Protein AF-A0A067QRW3-F1 (afdb_monomer)

InterPro domains:
  IPR001611 Leucine-rich repeat [PF13516] (16-36)
  IPR001611 Leucine-rich repeat [PF13516] (38-61)
  IPR006553 Leucine-rich repeat, cysteine-containing subtype [SM00367] (13-38)
  IPR006553 Leucine-rich repeat, cysteine-containing subtype [SM00367] (39-64)
  IPR032675 Leucine-rich repeat domain superfamily [G3DSA:3.80.10.10] (6-81)

Organism: Zootermopsis nevadensis (NCBI:txid136037)

Structure (mmCIF, N/CA/C/O backbone):
data_AF-A0A067QRW3-F1
#
_entry.id   AF-A0A067QRW3-F1
#
loop_
_atom_site.group_PDB
_atom_site.id
_atom_site.type_symbol
_atom_site.label_atom_id
_atom_site.label_alt_id
_atom_site.label_comp_id
_atom_site.label_asym_id
_atom_site.label_entity_id
_atom_site.label_seq_id
_atom_site.pdbx_PDB_ins_code
_atom_site.Cartn_x
_atom_site.Cartn_y
_atom_site.Cartn_z
_atom_site.occupancy
_atom_site.B_iso_or_equiv
_atom_site.auth_seq_id
_atom_site.auth_comp_id
_atom_site.auth_asym_id
_atom_site.auth_atom_id
_atom_site.pdbx_PDB_model_num
ATOM 1 N N . MET A 1 1 ? 29.019 4.994 1.910 1.00 34.53 1 MET A N 1
ATOM 2 C CA . MET A 1 1 ? 28.274 4.577 0.704 1.00 34.53 1 MET A CA 1
ATOM 3 C C . MET A 1 1 ? 26.799 4.722 1.036 1.00 34.53 1 MET A C 1
ATOM 5 O O . MET A 1 1 ? 26.304 3.986 1.874 1.00 34.53 1 MET A O 1
ATOM 9 N N . ALA A 1 2 ? 26.190 5.808 0.560 1.00 32.53 2 ALA A N 1
ATOM 10 C CA . ALA A 1 2 ? 24.947 6.366 1.086 1.00 32.53 2 ALA A CA 1
ATOM 11 C C . ALA A 1 2 ? 23.733 5.472 0.789 1.00 32.53 2 ALA A C 1
ATOM 13 O O . ALA A 1 2 ? 23.407 5.247 -0.376 1.00 32.53 2 ALA A O 1
ATOM 14 N N . ALA A 1 3 ? 23.045 5.017 1.838 1.00 37.06 3 ALA A N 1
ATOM 15 C CA . ALA A 1 3 ? 21.684 4.522 1.717 1.00 37.06 3 ALA A CA 1
ATOM 16 C C . ALA A 1 3 ? 20.800 5.736 1.415 1.00 37.06 3 ALA A C 1
ATOM 18 O O . ALA A 1 3 ? 20.500 6.555 2.280 1.00 37.06 3 ALA A O 1
ATOM 19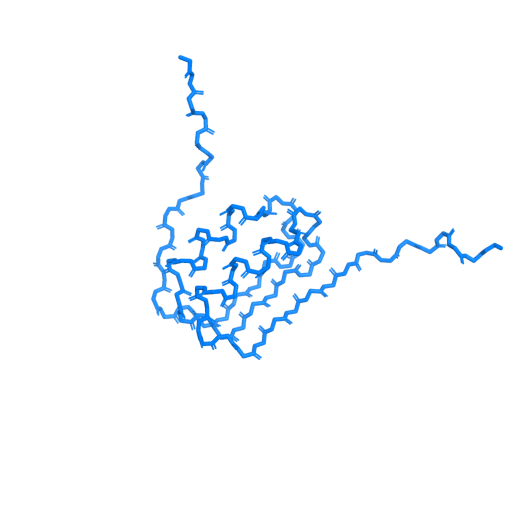 N N . ARG A 1 4 ? 20.461 5.910 0.138 1.00 44.56 4 ARG A N 1
ATOM 20 C CA . ARG A 1 4 ? 19.471 6.885 -0.317 1.00 44.56 4 ARG A CA 1
ATOM 21 C C . ARG A 1 4 ? 18.092 6.300 -0.001 1.00 44.56 4 ARG A C 1
ATOM 23 O O . ARG A 1 4 ? 17.355 5.908 -0.901 1.00 44.56 4 ARG A O 1
ATOM 30 N N . GLU A 1 5 ? 17.798 6.152 1.289 1.00 44.19 5 GLU A N 1
ATOM 31 C CA . GLU A 1 5 ? 16.472 5.778 1.768 1.00 44.19 5 GLU A CA 1
ATOM 32 C C . GLU A 1 5 ? 15.515 6.876 1.314 1.00 44.19 5 GLU A C 1
ATOM 34 O O . GLU A 1 5 ? 15.686 8.065 1.590 1.00 44.19 5 GLU A O 1
ATOM 39 N N . SER A 1 6 ? 14.599 6.472 0.445 1.00 44.25 6 SER A N 1
ATOM 40 C CA . SER A 1 6 ? 13.716 7.373 -0.272 1.00 44.25 6 SER A CA 1
ATOM 41 C C . SER A 1 6 ? 12.814 8.059 0.742 1.00 44.25 6 SER A C 1
ATOM 43 O O . SER A 1 6 ? 12.039 7.398 1.423 1.00 44.25 6 SER A O 1
ATOM 45 N N . GLN A 1 7 ? 12.942 9.382 0.850 1.00 46.59 7 GLN A N 1
ATOM 46 C CA . GLN A 1 7 ? 12.079 10.215 1.675 1.00 46.59 7 GLN A CA 1
ATOM 47 C C . GLN A 1 7 ? 10.638 10.140 1.156 1.00 46.59 7 GLN A C 1
ATOM 49 O O . GLN A 1 7 ? 10.219 10.936 0.321 1.00 46.59 7 GLN A O 1
ATOM 54 N N . MET A 1 8 ? 9.874 9.173 1.649 1.00 51.69 8 MET A N 1
ATOM 55 C CA . MET A 1 8 ? 8.441 9.331 1.817 1.00 51.69 8 MET A CA 1
ATOM 56 C C . MET A 1 8 ? 8.254 9.443 3.323 1.00 51.69 8 MET A C 1
ATOM 58 O O . MET A 1 8 ? 8.492 8.498 4.067 1.00 51.69 8 MET A O 1
ATOM 62 N N . SER A 1 9 ? 7.992 10.661 3.776 1.00 52.12 9 SER A N 1
ATOM 63 C CA . SER A 1 9 ? 7.757 11.012 5.171 1.00 52.12 9 SER A CA 1
ATOM 64 C C . SER A 1 9 ? 6.845 9.985 5.848 1.00 52.12 9 SER A C 1
ATOM 66 O O . SER A 1 9 ? 5.879 9.520 5.248 1.00 52.12 9 SER A O 1
ATOM 68 N N . THR A 1 10 ? 7.143 9.659 7.105 1.00 57.84 10 THR A N 1
ATOM 69 C CA . THR A 1 10 ? 6.399 8.749 7.987 1.00 57.84 10 THR A CA 1
ATOM 70 C C . THR A 1 10 ? 4.999 9.304 8.284 1.00 57.84 10 THR A C 1
ATOM 72 O O . THR A 1 10 ? 4.729 9.816 9.368 1.00 57.84 10 THR A O 1
ATOM 75 N N . PHE A 1 11 ? 4.103 9.277 7.305 1.00 67.25 11 PHE A N 1
ATOM 76 C CA . PHE A 1 11 ? 2.750 9.786 7.452 1.00 67.25 11 PHE A CA 1
ATOM 77 C C . PHE A 1 11 ? 1.892 8.765 8.206 1.00 67.25 11 PHE A C 1
ATOM 79 O O . PHE A 1 11 ? 1.474 7.758 7.648 1.00 67.25 11 PHE A O 1
ATOM 86 N N . SER A 1 12 ? 1.639 9.022 9.490 1.00 85.25 12 SER A N 1
ATOM 87 C CA . SER A 1 12 ? 0.668 8.268 10.286 1.00 85.25 12 SER A CA 1
ATOM 88 C C . SER A 1 12 ? -0.632 9.059 10.378 1.00 85.25 12 SER A C 1
ATOM 90 O O . SER A 1 12 ? -0.663 10.185 10.869 1.00 85.25 12 SER A O 1
ATOM 92 N N . PHE A 1 13 ? -1.708 8.457 9.887 1.00 90.00 13 PHE A N 1
ATOM 93 C CA . PHE A 1 13 ? -3.064 8.994 9.919 1.00 90.00 13 PHE A CA 1
ATOM 94 C C . PHE A 1 13 ? -3.982 7.874 10.396 1.00 90.00 13 PHE A C 1
ATOM 96 O O . PHE A 1 13 ? -4.451 7.057 9.600 1.00 90.00 13 PHE A O 1
ATOM 103 N N . LEU A 1 14 ? -4.202 7.819 11.706 1.00 91.44 14 LEU A N 1
ATOM 104 C CA . LEU A 1 14 ? -4.954 6.740 12.350 1.00 91.44 14 LEU A CA 1
ATOM 105 C C . LEU A 1 14 ? -6.453 6.775 12.030 1.00 91.44 14 LEU A C 1
ATOM 107 O O . LEU A 1 14 ? -7.138 5.776 12.223 1.00 91.44 14 LEU A O 1
ATOM 111 N N . GLU A 1 15 ? -6.956 7.891 11.503 1.00 96.00 15 GLU A N 1
ATOM 112 C CA . GLU A 1 15 ? -8.362 8.072 11.125 1.00 96.00 15 GLU A CA 1
ATOM 113 C C . GLU A 1 15 ? -8.581 8.122 9.606 1.00 96.00 15 GLU A C 1
ATOM 115 O O . GLU A 1 15 ? -9.710 8.290 9.149 1.00 96.00 15 GLU A O 1
ATOM 120 N N . LEU A 1 16 ? -7.528 7.965 8.794 1.00 95.94 16 LEU A N 1
ATOM 121 C CA . LEU A 1 16 ? -7.665 8.002 7.339 1.00 95.94 16 LEU A CA 1
ATOM 122 C C . LEU A 1 16 ? -8.432 6.769 6.848 1.00 95.94 16 LEU A C 1
ATOM 124 O O . LEU A 1 16 ? -7.921 5.655 6.903 1.00 95.94 16 LEU A O 1
ATOM 128 N N . GLN A 1 17 ? -9.648 6.983 6.343 1.00 98.00 17 GLN A N 1
ATOM 129 C CA . GLN A 1 17 ? -10.530 5.913 5.857 1.00 98.00 17 GLN A CA 1
ATOM 130 C C . GLN A 1 17 ? -10.555 5.798 4.330 1.00 98.00 17 GLN A C 1
ATOM 132 O O . GLN A 1 17 ? -10.724 4.702 3.798 1.00 98.00 17 GLN A O 1
ATOM 137 N N . HIS A 1 18 ? -10.365 6.903 3.608 1.00 98.38 18 HIS A N 1
ATOM 138 C CA . HIS A 1 18 ? -10.455 6.929 2.150 1.00 98.38 18 HIS A CA 1
ATOM 139 C C . HIS A 1 18 ? -9.206 7.566 1.558 1.00 98.38 18 HIS A C 1
ATOM 141 O O . HIS A 1 18 ? -8.904 8.727 1.830 1.00 98.38 18 HIS A O 1
ATOM 147 N N . LEU A 1 19 ? -8.501 6.811 0.722 1.00 97.00 19 LEU A N 1
ATOM 148 C CA . LEU A 1 19 ? -7.302 7.274 0.046 1.00 97.00 19 LEU A CA 1
ATOM 149 C C . LEU A 1 19 ? -7.369 6.950 -1.446 1.00 97.00 19 LEU A C 1
ATOM 151 O O . LEU A 1 19 ? -7.669 5.829 -1.859 1.00 97.00 19 LEU A O 1
ATOM 155 N N . ASN A 1 20 ? -7.054 7.947 -2.267 1.00 97.69 20 ASN A N 1
ATOM 156 C CA . ASN A 1 20 ? -6.944 7.793 -3.708 1.00 97.69 20 ASN A CA 1
ATOM 157 C C . ASN A 1 20 ? -5.540 8.201 -4.166 1.00 97.69 20 ASN A C 1
ATOM 159 O O . ASN A 1 20 ? -5.197 9.378 -4.135 1.00 97.69 20 ASN A O 1
ATOM 163 N N . LEU A 1 21 ? -4.757 7.216 -4.603 1.00 96.06 21 LEU A N 1
ATOM 164 C CA . LEU A 1 21 ? -3.421 7.361 -5.188 1.00 96.06 21 LEU A CA 1
ATOM 165 C C . LEU A 1 21 ? -3.432 7.082 -6.698 1.00 96.06 21 LEU A C 1
ATOM 167 O O . LEU A 1 21 ? -2.393 6.791 -7.289 1.00 96.06 21 LEU A O 1
ATOM 171 N N . SER A 1 22 ? -4.602 7.104 -7.338 1.00 96.75 22 SER A N 1
ATOM 172 C CA . SER A 1 22 ? -4.707 6.856 -8.776 1.00 96.75 22 SER A CA 1
ATOM 173 C C . SER A 1 22 ? -3.829 7.831 -9.565 1.00 96.75 22 SER A C 1
ATOM 175 O O . SER A 1 22 ? -3.751 9.010 -9.232 1.00 96.75 22 SER A O 1
ATOM 177 N N . LEU A 1 23 ? -3.200 7.345 -10.638 1.00 95.50 23 LEU A N 1
ATOM 178 C CA . LEU A 1 23 ? -2.259 8.072 -11.503 1.00 95.50 23 LEU A CA 1
ATOM 179 C C . LEU A 1 23 ? -0.921 8.452 -10.839 1.00 95.50 23 LEU A C 1
ATOM 181 O O . LEU A 1 23 ? -0.056 9.026 -11.508 1.00 95.50 23 LEU A O 1
ATOM 185 N N . CYS A 1 24 ? -0.681 8.088 -9.577 1.00 95.00 24 CYS A N 1
ATOM 186 C CA . CYS A 1 24 ? 0.601 8.316 -8.915 1.00 95.00 24 CYS A CA 1
ATOM 187 C C . CYS A 1 24 ? 1.665 7.302 -9.386 1.00 95.00 24 CYS A C 1
ATOM 189 O O . CYS A 1 24 ? 1.996 6.341 -8.700 1.00 95.00 24 CYS A O 1
ATOM 191 N N . ARG A 1 25 ? 2.272 7.551 -10.556 1.00 89.44 25 ARG A N 1
ATOM 192 C CA . ARG A 1 25 ? 3.249 6.657 -11.232 1.00 89.44 25 ARG A CA 1
ATOM 193 C C . ARG A 1 25 ? 4.545 6.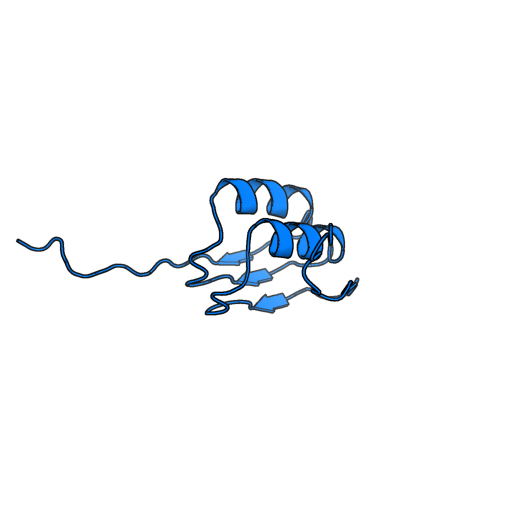366 -10.460 1.00 89.44 25 ARG A C 1
ATOM 195 O O . ARG A 1 25 ? 5.361 5.557 -10.899 1.00 89.44 25 ARG A O 1
ATOM 202 N N . GLN A 1 26 ? 4.788 7.072 -9.359 1.00 92.31 26 GLN A N 1
ATOM 203 C CA . GLN A 1 26 ? 5.972 6.878 -8.518 1.00 92.31 26 GLN A CA 1
ATOM 204 C C . GLN A 1 26 ? 5.702 6.034 -7.272 1.00 92.31 26 GLN A C 1
ATOM 206 O O . GLN A 1 26 ? 6.647 5.707 -6.564 1.00 92.31 26 GLN A O 1
ATOM 211 N N . VAL A 1 27 ? 4.445 5.673 -7.018 1.00 91.69 27 VAL A N 1
ATOM 212 C CA . VAL A 1 27 ? 4.068 4.805 -5.905 1.00 91.69 27 VAL A CA 1
ATOM 213 C C . VAL A 1 27 ? 4.544 3.381 -6.198 1.00 91.69 27 VAL A C 1
ATOM 215 O O . VAL A 1 27 ? 4.329 2.875 -7.296 1.00 91.69 27 VAL A O 1
ATOM 218 N N . THR A 1 28 ? 5.228 2.764 -5.236 1.00 94.88 28 THR A N 1
ATOM 219 C CA . THR A 1 28 ? 5.853 1.434 -5.341 1.00 94.88 28 THR A CA 1
ATOM 220 C C . THR A 1 28 ? 5.304 0.496 -4.275 1.00 94.88 28 THR A C 1
ATOM 222 O O . THR A 1 28 ? 4.746 0.970 -3.286 1.00 94.88 28 THR A O 1
ATOM 225 N N . ASP A 1 29 ? 5.526 -0.812 -4.439 1.00 95.75 29 ASP A N 1
ATOM 226 C CA . ASP A 1 29 ? 5.154 -1.838 -3.451 1.00 95.75 29 ASP A CA 1
ATOM 227 C C . ASP A 1 29 ? 5.649 -1.497 -2.035 1.00 95.75 29 ASP A C 1
ATOM 229 O O . ASP A 1 29 ? 4.892 -1.556 -1.069 1.00 95.75 29 ASP A O 1
ATOM 233 N N . ALA A 1 30 ? 6.902 -1.049 -1.909 1.00 93.88 30 ALA A N 1
ATOM 234 C CA . ALA A 1 30 ? 7.460 -0.635 -0.622 1.00 93.88 30 ALA A CA 1
ATOM 235 C C . ALA A 1 30 ? 6.723 0.580 -0.031 1.00 93.88 30 ALA A C 1
ATOM 237 O O . ALA A 1 30 ? 6.415 0.598 1.158 1.00 93.88 30 ALA A O 1
ATOM 238 N N . GLY A 1 31 ? 6.402 1.579 -0.861 1.00 92.75 31 GLY A N 1
ATOM 239 C CA . GLY A 1 31 ? 5.702 2.781 -0.409 1.00 92.75 31 GLY A CA 1
ATOM 240 C C . GLY A 1 31 ? 4.274 2.496 0.058 1.00 92.75 31 GLY A C 1
ATOM 241 O O . GLY A 1 31 ? 3.846 3.025 1.081 1.00 92.75 31 GLY A O 1
ATOM 242 N N . ILE A 1 32 ? 3.541 1.633 -0.652 1.00 93.62 32 ILE A N 1
ATOM 243 C CA . ILE A 1 32 ? 2.172 1.259 -0.260 1.00 93.62 32 ILE A CA 1
ATOM 244 C C . ILE A 1 32 ? 2.149 0.335 0.950 1.00 93.62 32 ILE A C 1
ATOM 246 O O . ILE A 1 32 ? 1.224 0.431 1.750 1.00 93.62 32 ILE A O 1
ATOM 250 N N . SER A 1 33 ? 3.166 -0.512 1.124 1.00 93.25 33 SER A N 1
ATOM 251 C CA . SER A 1 33 ? 3.273 -1.385 2.293 1.00 93.25 33 SER A CA 1
ATOM 252 C C . SER A 1 33 ? 3.545 -0.560 3.547 1.00 93.25 33 SER A C 1
ATOM 254 O O . SER A 1 33 ? 2.885 -0.750 4.568 1.00 93.25 33 SER A O 1
ATOM 256 N N . ASP A 1 34 ? 4.471 0.399 3.456 1.00 92.38 34 ASP A N 1
ATOM 257 C CA . ASP A 1 34 ? 4.790 1.304 4.558 1.00 92.38 34 ASP A CA 1
ATOM 258 C C . ASP A 1 34 ? 3.576 2.164 4.945 1.00 92.38 34 ASP A C 1
ATOM 260 O O . ASP A 1 34 ? 3.218 2.227 6.123 1.00 92.38 34 ASP A O 1
ATOM 264 N N . LEU A 1 35 ? 2.871 2.724 3.953 1.00 92.25 35 LEU A N 1
ATOM 265 C CA . LEU A 1 35 ? 1.612 3.447 4.155 1.00 92.25 35 LEU A CA 1
ATOM 266 C C . LEU A 1 35 ? 0.558 2.559 4.831 1.00 92.25 35 LEU A C 1
ATOM 268 O O . LEU A 1 35 ? -0.014 2.930 5.851 1.00 92.25 35 LEU A O 1
ATOM 272 N N . ALA A 1 36 ? 0.324 1.351 4.320 1.00 94.06 36 ALA A N 1
ATOM 273 C CA . ALA A 1 36 ?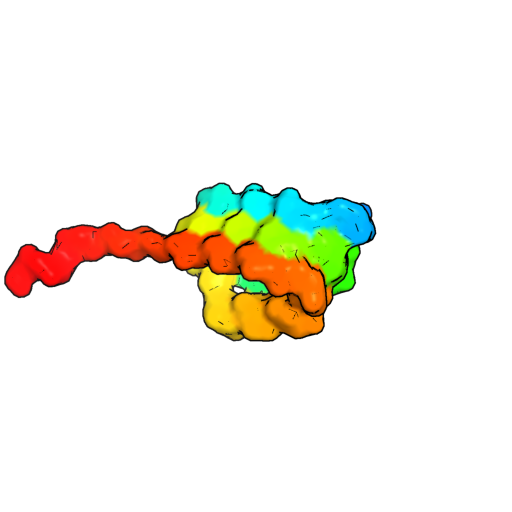 -0.679 0.451 4.878 1.00 94.06 36 ALA A CA 1
ATOM 274 C C . ALA A 1 36 ? -0.380 0.075 6.340 1.00 94.06 36 ALA A C 1
ATOM 276 O O . ALA A 1 36 ? -1.287 0.071 7.171 1.00 94.06 36 ALA A O 1
ATOM 277 N N . SER A 1 37 ? 0.893 -0.163 6.675 1.00 94.31 37 SER A N 1
ATOM 278 C CA . SER A 1 37 ? 1.317 -0.513 8.038 1.00 94.31 37 SER A CA 1
ATOM 279 C C . SER A 1 37 ? 1.080 0.603 9.068 1.00 94.31 37 SER A C 1
ATOM 281 O O . SER A 1 37 ? 0.871 0.322 10.248 1.00 94.31 37 SER A O 1
ATOM 283 N N . LYS A 1 38 ? 1.075 1.869 8.629 1.00 93.44 38 LYS A N 1
ATOM 284 C CA . LYS A 1 38 ? 0.913 3.062 9.483 1.00 93.44 38 LYS A CA 1
ATOM 285 C C . LYS A 1 38 ? -0.508 3.624 9.473 1.00 93.44 38 LYS A C 1
ATOM 287 O O . LYS A 1 38 ? -0.851 4.445 10.323 1.00 93.44 38 LYS A O 1
ATOM 292 N N . ASN A 1 39 ? -1.342 3.184 8.533 1.00 94.75 39 ASN A N 1
ATOM 293 C CA . ASN A 1 39 ? -2.698 3.681 8.314 1.00 94.75 39 ASN A CA 1
ATOM 294 C C . ASN A 1 39 ? -3.736 2.537 8.325 1.00 94.75 39 ASN A C 1
ATOM 296 O O . ASN A 1 39 ? -4.463 2.356 7.346 1.00 94.75 39 ASN A O 1
ATOM 300 N N . PRO A 1 40 ? -3.868 1.772 9.427 1.00 95.25 40 PRO A N 1
ATOM 301 C CA . PRO A 1 40 ? -4.705 0.564 9.467 1.00 95.25 40 PRO A CA 1
ATOM 302 C C . PRO A 1 40 ? -6.217 0.836 9.350 1.00 95.25 40 PRO A C 1
ATOM 304 O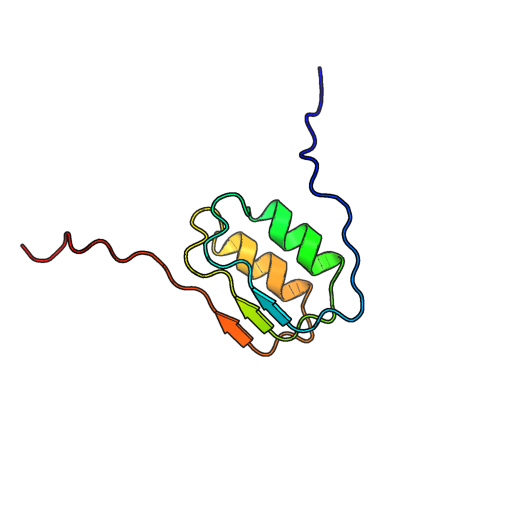 O . PRO A 1 40 ? -7.005 -0.088 9.156 1.00 95.25 40 PRO A O 1
ATOM 307 N N . SER A 1 41 ? -6.641 2.099 9.470 1.00 97.25 41 SER A N 1
ATOM 308 C CA . SER A 1 41 ? -8.048 2.508 9.387 1.00 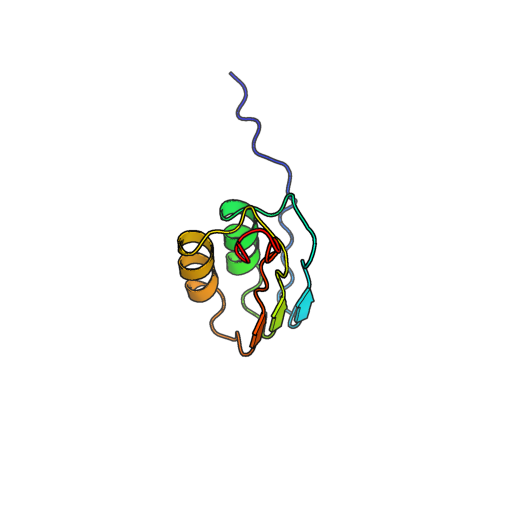97.25 41 SER A CA 1
ATOM 309 C C . SER A 1 41 ? -8.601 2.652 7.972 1.00 97.25 41 SER A C 1
ATOM 311 O O . SER A 1 41 ? -9.791 2.934 7.835 1.00 97.25 41 SER A O 1
ATOM 313 N N . ILE A 1 42 ? -7.779 2.460 6.936 1.00 97.75 42 ILE A N 1
ATOM 314 C CA . ILE A 1 42 ? -8.217 2.614 5.547 1.00 97.75 42 ILE A CA 1
ATOM 315 C C . ILE A 1 42 ? -9.315 1.596 5.224 1.00 97.75 42 ILE A C 1
ATOM 317 O O . ILE A 1 42 ? -9.134 0.386 5.333 1.00 97.75 42 ILE A O 1
ATOM 321 N N . GLU A 1 43 ? -10.450 2.110 4.759 1.00 98.50 43 GLU A N 1
ATOM 322 C CA . GLU A 1 43 ? -11.598 1.338 4.288 1.00 98.50 43 GLU A CA 1
ATOM 323 C C . GLU A 1 43 ? -11.716 1.356 2.761 1.00 98.50 43 GLU A C 1
ATOM 325 O O . GLU A 1 43 ? -12.299 0.451 2.164 1.00 98.50 43 GLU A O 1
ATOM 330 N N . THR A 1 44 ? -11.197 2.394 2.103 1.00 98.56 44 THR A N 1
ATOM 331 C CA . THR A 1 44 ? -11.200 2.532 0.642 1.00 98.56 44 THR A CA 1
ATOM 332 C C . THR A 1 44 ? -9.834 2.962 0.141 1.00 98.56 44 THR A C 1
ATOM 334 O O . THR A 1 44 ? -9.352 4.032 0.512 1.00 98.56 44 THR A O 1
ATOM 337 N N . LEU A 1 45 ? -9.262 2.171 -0.764 1.00 97.75 45 LEU A N 1
ATOM 338 C CA . LEU A 1 45 ? -8.010 2.484 -1.437 1.00 97.75 45 LEU A CA 1
ATOM 339 C C . LEU A 1 45 ? -8.173 2.385 -2.952 1.00 97.75 45 LEU A C 1
ATOM 341 O O . LEU A 1 45 ? -8.592 1.358 -3.483 1.00 97.75 45 LEU A O 1
ATOM 345 N N . LYS A 1 46 ? -7.807 3.450 -3.664 1.00 98.12 46 LYS A N 1
ATOM 346 C CA . LYS A 1 46 ? -7.761 3.457 -5.132 1.00 98.12 46 LYS A CA 1
ATOM 347 C C . LYS A 1 46 ? -6.335 3.677 -5.610 1.00 98.12 46 LYS A C 1
ATOM 349 O O . LYS A 1 46 ? -5.714 4.662 -5.220 1.00 98.12 46 LYS A O 1
ATOM 354 N N . MET A 1 47 ? -5.837 2.795 -6.472 1.00 96.38 47 MET A N 1
ATOM 355 C CA . MET A 1 47 ? -4.492 2.883 -7.065 1.00 96.38 47 MET A CA 1
ATOM 356 C C . MET A 1 47 ? -4.546 2.647 -8.577 1.00 96.38 47 MET A C 1
ATOM 358 O O . MET A 1 47 ? -3.718 1.947 -9.159 1.00 96.38 47 MET A O 1
ATOM 362 N N . ASN A 1 48 ? -5.558 3.222 -9.230 1.00 96.19 48 ASN A N 1
ATOM 363 C CA . ASN A 1 48 ? -5.738 3.071 -10.666 1.00 96.19 48 ASN A CA 1
ATOM 364 C C . ASN A 1 48 ? -4.522 3.612 -11.417 1.00 96.19 48 ASN A C 1
ATOM 366 O O . ASN A 1 48 ? -4.055 4.718 -11.147 1.00 96.19 48 ASN A O 1
ATOM 370 N N . PHE A 1 49 ? -4.053 2.856 -12.405 1.00 94.69 49 PHE A N 1
ATOM 371 C CA . PHE A 1 49 ? -2.958 3.235 -13.291 1.00 94.69 49 PHE A CA 1
ATOM 372 C C . PHE A 1 49 ? -1.605 3.460 -12.586 1.00 94.69 49 PHE A C 1
ATOM 374 O O . PHE A 1 49 ? -0.731 4.145 -13.128 1.00 94.69 49 PHE A O 1
ATOM 381 N N . CYS A 1 50 ? -1.410 2.860 -11.407 1.00 94.38 50 CYS A N 1
ATOM 382 C CA . CYS A 1 50 ? -0.125 2.790 -10.710 1.00 94.38 50 CYS A CA 1
ATOM 383 C C . CYS A 1 50 ? 0.684 1.585 -11.211 1.00 94.38 50 CYS A C 1
ATOM 385 O O . CYS A 1 50 ? 0.633 0.497 -10.653 1.00 94.38 50 CYS A O 1
ATOM 387 N N . ASN A 1 51 ? 1.445 1.784 -12.285 1.00 91.50 51 ASN A N 1
ATOM 388 C CA . ASN A 1 51 ? 2.158 0.727 -13.014 1.00 91.50 51 ASN A CA 1
ATOM 389 C C . ASN A 1 51 ? 3.376 0.114 -12.294 1.00 91.50 51 ASN A C 1
ATOM 391 O O . ASN A 1 51 ? 3.989 -0.803 -12.831 1.00 91.50 51 ASN A O 1
ATOM 395 N N . LYS A 1 52 ? 3.761 0.643 -11.130 1.00 94.44 52 LYS A N 1
ATOM 396 C CA . LYS A 1 52 ? 4.859 0.120 -10.300 1.00 94.44 52 LYS A CA 1
ATOM 397 C C . LYS A 1 52 ? 4.370 -0.702 -9.103 1.00 94.44 52 LYS A C 1
ATOM 399 O O . LYS A 1 52 ? 5.193 -1.085 -8.275 1.00 94.44 52 LYS A O 1
ATOM 404 N N . ILE A 1 53 ? 3.058 -0.926 -9.004 1.00 93.94 53 ILE A N 1
ATOM 405 C CA . ILE A 1 53 ? 2.463 -1.825 -8.019 1.00 93.94 53 ILE A CA 1
ATOM 406 C C . ILE A 1 53 ? 2.297 -3.208 -8.635 1.00 93.94 53 ILE A C 1
ATOM 408 O O . ILE A 1 53 ? 1.797 -3.329 -9.754 1.00 93.94 53 ILE A O 1
ATOM 412 N N . THR A 1 54 ? 2.723 -4.231 -7.905 1.00 95.25 54 THR A N 1
ATOM 413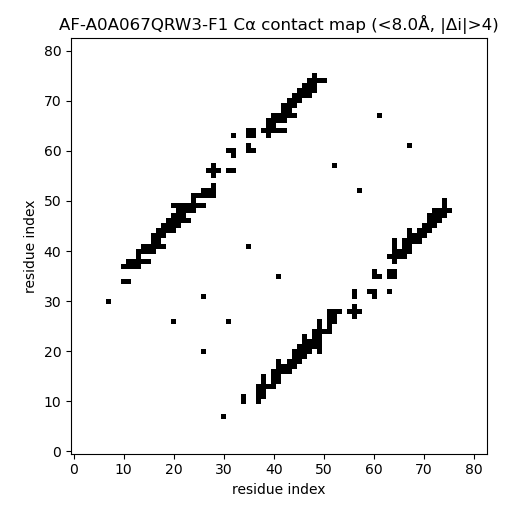 C CA . THR A 1 54 ? 2.635 -5.636 -8.311 1.00 95.25 54 THR A CA 1
ATOM 414 C C . THR A 1 54 ? 1.646 -6.404 -7.441 1.00 95.25 54 THR A C 1
ATOM 416 O O . THR A 1 54 ? 1.289 -5.962 -6.347 1.00 95.25 54 THR A O 1
ATOM 419 N N . ASP A 1 55 ? 1.244 -7.594 -7.890 1.00 94.69 55 ASP A N 1
ATOM 420 C CA . ASP A 1 55 ? 0.381 -8.488 -7.109 1.00 94.69 55 ASP A CA 1
ATOM 421 C C . ASP A 1 55 ? 0.982 -8.811 -5.732 1.00 94.69 55 ASP A C 1
ATOM 423 O O . ASP A 1 55 ? 0.264 -8.838 -4.735 1.00 94.69 55 ASP A O 1
ATOM 427 N N . SER A 1 56 ? 2.308 -8.969 -5.644 1.00 95.81 56 SER A N 1
ATOM 428 C CA . SER A 1 56 ? 3.015 -9.169 -4.372 1.00 95.81 56 SER A CA 1
ATOM 429 C C . SER A 1 56 ? 2.856 -7.973 -3.432 1.00 95.81 56 SER A C 1
ATOM 431 O O . SER A 1 56 ? 2.602 -8.159 -2.242 1.00 95.81 56 SER A O 1
ATOM 433 N N . GLY A 1 57 ? 2.957 -6.747 -3.958 1.00 94.81 57 GLY A N 1
ATOM 434 C CA . GLY A 1 57 ? 2.713 -5.529 -3.183 1.00 94.81 57 GLY A CA 1
ATOM 435 C C . GLY A 1 57 ? 1.275 -5.436 -2.679 1.00 94.81 57 GLY A C 1
ATOM 436 O O . GLY A 1 57 ? 1.048 -5.079 -1.525 1.00 94.81 57 GLY A O 1
ATOM 437 N N . ILE A 1 58 ? 0.301 -5.823 -3.508 1.00 95.38 58 ILE A N 1
ATOM 438 C CA . ILE A 1 58 ? -1.109 -5.888 -3.101 1.00 95.38 58 ILE A CA 1
ATOM 439 C C . ILE A 1 58 ? -1.322 -6.922 -1.991 1.00 95.38 58 ILE A C 1
ATOM 441 O O . ILE A 1 58 ? -1.981 -6.607 -1.001 1.00 95.38 58 ILE A O 1
ATOM 445 N N . ILE A 1 59 ? -0.753 -8.125 -2.124 1.00 95.44 59 ILE A N 1
ATOM 446 C CA . ILE A 1 59 ? -0.847 -9.189 -1.112 1.00 95.44 59 ILE A CA 1
ATOM 447 C C . ILE A 1 59 ? -0.283 -8.720 0.230 1.00 95.44 59 ILE A C 1
ATOM 449 O O . ILE A 1 59 ? -0.875 -9.005 1.269 1.00 95.44 59 ILE A O 1
ATOM 453 N N . GLU A 1 60 ? 0.843 -8.005 0.232 1.00 95.25 60 GLU A N 1
ATOM 454 C CA . GLU A 1 60 ? 1.421 -7.482 1.471 1.00 95.25 60 GLU A CA 1
ATOM 455 C C . GLU A 1 60 ? 0.556 -6.371 2.077 1.00 95.25 60 GLU A C 1
ATOM 457 O O . GLU A 1 60 ? 0.238 -6.399 3.264 1.00 95.25 60 GLU A O 1
ATOM 462 N N . LEU A 1 61 ? 0.078 -5.439 1.250 1.00 94.06 61 LEU A N 1
ATOM 463 C CA . LEU A 1 61 ? -0.783 -4.339 1.680 1.00 94.06 61 LEU A CA 1
ATOM 464 C C . LEU A 1 61 ? -2.056 -4.814 2.385 1.00 94.06 61 LEU A C 1
ATOM 466 O O . LEU A 1 61 ? -2.415 -4.278 3.436 1.00 94.06 61 LEU A O 1
ATOM 470 N N . VAL A 1 62 ? -2.743 -5.823 1.840 1.00 94.94 62 VAL A N 1
ATOM 471 C CA . VAL A 1 62 ? -4.013 -6.289 2.421 1.00 94.94 62 VAL A CA 1
ATOM 472 C C . VAL A 1 62 ? -3.833 -6.966 3.782 1.00 94.94 62 VAL A C 1
ATOM 474 O O . VAL A 1 62 ? -4.790 -7.023 4.549 1.00 94.94 62 VAL A O 1
ATOM 477 N N . LYS A 1 63 ? -2.617 -7.412 4.137 1.00 95.62 63 LYS A N 1
ATOM 478 C CA . LYS A 1 63 ? -2.323 -7.932 5.485 1.00 95.62 63 LYS A CA 1
ATOM 479 C C . LYS A 1 63 ? -2.390 -6.844 6.555 1.00 95.62 63 LYS A C 1
ATOM 481 O O . LYS A 1 63 ? -2.719 -7.143 7.700 1.00 95.62 63 LYS A O 1
ATOM 486 N N . HIS A 1 64 ? -2.079 -5.598 6.199 1.00 95.31 64 HIS A N 1
ATOM 487 C CA . HIS A 1 64 ? -2.083 -4.471 7.133 1.00 95.31 64 HIS A CA 1
ATOM 488 C C . HIS A 1 64 ? -3.449 -3.773 7.231 1.00 95.31 64 HIS A C 1
ATOM 490 O O . HIS A 1 64 ? -3.774 -3.202 8.271 1.00 95.31 64 HIS A O 1
ATOM 496 N N . LEU A 1 65 ? -4.267 -3.826 6.175 1.00 96.19 65 LEU A N 1
ATOM 497 C CA . LEU A 1 65 ? -5.541 -3.104 6.094 1.00 96.19 65 LEU A CA 1
ATOM 498 C C . LEU A 1 65 ? -6.741 -3.988 6.457 1.00 96.19 65 LEU A C 1
ATOM 500 O O . LEU A 1 65 ? -7.594 -4.283 5.622 1.00 96.19 65 LEU A O 1
ATOM 504 N N . SER A 1 66 ? -6.850 -4.374 7.729 1.00 95.75 66 SER A N 1
ATOM 505 C CA . SER A 1 66 ? -7.934 -5.244 8.224 1.00 95.75 66 SER A CA 1
ATOM 506 C C . SER A 1 66 ? -9.345 -4.650 8.094 1.00 95.75 66 SER A C 1
ATOM 508 O O . SER A 1 66 ? -10.332 -5.379 8.185 1.00 95.75 66 SER A O 1
ATOM 510 N N . ARG A 1 67 ? -9.457 -3.332 7.875 1.00 97.75 67 ARG A N 1
ATOM 511 C CA . ARG A 1 67 ? -10.726 -2.605 7.698 1.00 97.75 67 ARG A CA 1
ATOM 512 C C . ARG A 1 67 ? -11.067 -2.312 6.234 1.00 97.75 67 ARG A C 1
ATOM 514 O O . ARG A 1 67 ? -12.087 -1.671 5.978 1.00 97.75 67 ARG A O 1
ATOM 521 N N . LEU A 1 68 ? -10.246 -2.763 5.282 1.00 97.94 68 LEU A N 1
ATOM 522 C CA . LEU A 1 68 ? -10.436 -2.486 3.861 1.00 97.94 68 LEU A CA 1
ATOM 523 C C . LEU A 1 68 ? -11.748 -3.102 3.356 1.00 97.94 68 LEU A C 1
ATOM 525 O O . LEU A 1 68 ? -11.965 -4.306 3.446 1.00 97.94 68 LEU A O 1
ATOM 529 N N . LYS A 1 69 ? -12.617 -2.262 2.795 1.00 98.06 69 LYS A N 1
ATOM 530 C CA . LYS A 1 69 ? -13.902 -2.655 2.196 1.00 98.06 69 LYS A CA 1
ATOM 531 C C . LYS A 1 69 ? -13.883 -2.531 0.675 1.00 98.06 69 LYS A C 1
ATOM 533 O O . LYS A 1 69 ? -14.580 -3.271 -0.007 1.00 98.06 69 LYS A O 1
ATOM 538 N N . HIS A 1 70 ? -13.100 -1.589 0.146 1.00 98.31 70 HIS A N 1
ATOM 539 C CA . HIS A 1 70 ? -13.048 -1.284 -1.282 1.00 98.31 70 HIS A CA 1
ATOM 540 C C . HIS A 1 70 ? -11.602 -1.080 -1.746 1.00 98.31 70 HIS A C 1
ATOM 542 O O . HIS A 1 70 ? -10.922 -0.162 -1.286 1.00 98.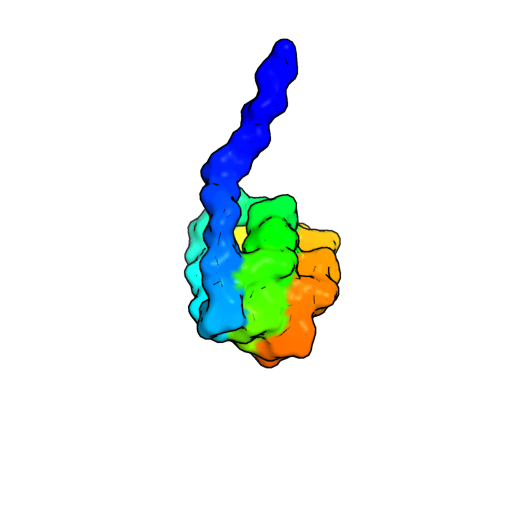31 70 HIS A O 1
ATOM 548 N N . LEU A 1 71 ? -11.158 -1.901 -2.699 1.00 97.25 71 LEU A N 1
ATOM 549 C CA . LEU A 1 71 ? -9.881 -1.755 -3.396 1.00 97.25 71 LEU A CA 1
ATOM 550 C C . LEU A 1 71 ? -10.146 -1.609 -4.897 1.00 97.25 71 LEU A C 1
ATOM 552 O O . LEU A 1 71 ? -10.785 -2.473 -5.492 1.00 97.25 71 LEU A O 1
ATOM 556 N N . GLU A 1 72 ? -9.669 -0.524 -5.509 1.00 97.19 72 GLU A N 1
ATOM 557 C CA . GLU A 1 72 ? -9.807 -0.292 -6.953 1.00 97.19 72 GLU A CA 1
ATOM 558 C C . GLU A 1 72 ? -8.435 -0.257 -7.636 1.00 97.19 72 GLU A C 1
ATOM 560 O O . GLU A 1 72 ? -7.590 0.588 -7.316 1.00 97.19 72 GLU A O 1
ATOM 565 N N . LEU A 1 73 ? -8.242 -1.173 -8.591 1.00 94.19 73 LEU A N 1
ATOM 566 C CA . LEU A 1 73 ? -7.045 -1.308 -9.416 1.00 94.19 73 LEU A CA 1
ATOM 567 C C . LEU A 1 73 ? -7.462 -1.380 -10.890 1.00 94.19 73 LEU A C 1
ATOM 569 O O . LEU A 1 73 ? -8.082 -2.346 -11.329 1.00 94.19 73 LEU A O 1
ATOM 573 N N . ARG A 1 74 ? -7.117 -0.354 -11.667 1.00 93.44 74 ARG A N 1
ATOM 574 C CA . ARG A 1 74 ? -7.256 -0.342 -13.130 1.00 93.44 74 ARG A CA 1
ATOM 575 C C . ARG A 1 74 ? -5.889 -0.310 -13.787 1.00 93.44 74 ARG A C 1
ATOM 577 O O . ARG A 1 74 ? -4.994 0.397 -13.328 1.00 93.44 74 ARG A O 1
ATOM 584 N N . VAL A 1 75 ? -5.762 -1.021 -14.899 1.00 86.31 75 VAL A N 1
ATOM 585 C CA . VAL A 1 75 ? -4.557 -1.046 -15.734 1.00 86.31 75 VAL A CA 1
ATOM 586 C C . VAL A 1 75 ? -4.806 -0.319 -17.051 1.00 86.31 75 VAL A C 1
ATOM 588 O O . VAL A 1 75 ? -5.948 -0.182 -17.493 1.00 86.31 75 VAL A O 1
ATOM 591 N N . TYR A 1 76 ? -3.738 0.163 -17.688 1.00 82.44 76 TYR A N 1
ATOM 592 C CA . TYR A 1 76 ? -3.835 0.630 -19.067 1.00 82.44 76 TYR A CA 1
ATOM 593 C C . TYR A 1 76 ? -4.045 -0.582 -19.975 1.00 82.44 76 TYR A C 1
ATOM 595 O O . TYR A 1 76 ? -3.222 -1.492 -19.980 1.00 82.44 76 TYR A O 1
ATOM 603 N N . VAL A 1 77 ? -5.121 -0.581 -20.757 1.00 76.31 77 VAL A N 1
ATOM 604 C CA . VAL A 1 77 ? -5.281 -1.519 -21.870 1.00 76.31 77 VAL A CA 1
ATOM 605 C C . VAL A 1 77 ? -4.781 -0.804 -23.118 1.00 76.31 77 VAL A C 1
ATOM 607 O O . VAL A 1 77 ? -5.388 0.160 -23.579 1.00 76.31 77 VAL A O 1
ATOM 610 N N . THR A 1 78 ? -3.636 -1.222 -23.645 1.00 66.38 78 THR A N 1
ATOM 611 C CA . THR A 1 78 ? -3.155 -0.774 -24.951 1.00 66.38 78 THR A CA 1
ATOM 612 C C . THR A 1 78 ? -3.946 -1.490 -26.049 1.00 66.38 78 THR A C 1
ATOM 614 O O . THR A 1 78 ? -3.972 -2.716 -26.090 1.00 66.38 78 THR A O 1
ATOM 617 N N . LEU A 1 79 ? -4.581 -0.740 -26.957 1.00 62.97 79 LEU A N 1
ATOM 618 C CA . LEU A 1 79 ? -5.407 -1.258 -28.067 1.00 62.97 79 LEU A CA 1
ATOM 619 C C . LEU A 1 79 ? -4.592 -1.933 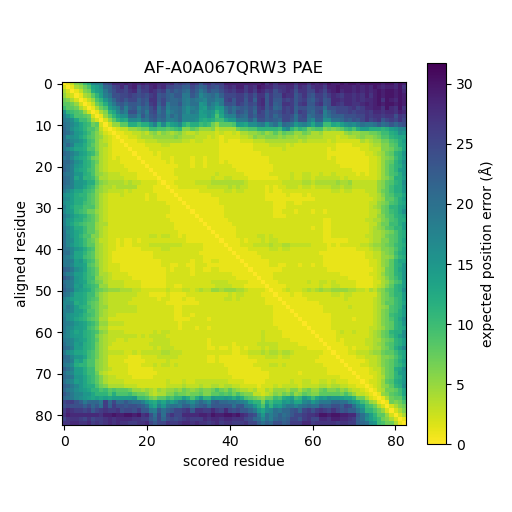-29.201 1.00 62.97 79 LEU A C 1
ATOM 621 O O . LEU A 1 79 ? -4.903 -1.754 -30.371 1.00 62.97 79 LEU A O 1
ATOM 625 N N . TYR A 1 80 ? -3.540 -2.697 -28.891 1.00 54.94 80 TYR A N 1
ATOM 626 C CA . TYR A 1 80 ? -2.617 -3.266 -29.891 1.00 54.94 80 TYR A CA 1
ATOM 627 C C . TYR A 1 80 ? -2.823 -4.761 -30.192 1.00 54.94 80 TYR A C 1
ATOM 629 O O . TYR A 1 80 ? -1.956 -5.380 -30.796 1.00 54.94 80 TYR A O 1
ATOM 637 N N . GLN A 1 81 ? -3.953 -5.360 -29.806 1.00 50.88 81 GLN A N 1
ATOM 638 C CA . GLN A 1 81 ? -4.261 -6.767 -30.123 1.00 50.88 81 GLN A CA 1
ATOM 639 C C . GLN A 1 81 ? -5.609 -6.935 -30.833 1.00 50.88 81 GLN A C 1
ATOM 641 O O . GLN A 1 81 ? -6.366 -7.861 -30.561 1.00 50.88 81 GLN A O 1
ATOM 646 N N . ALA A 1 82 ? -5.902 -6.022 -31.755 1.00 48.59 82 ALA A N 1
ATOM 647 C CA . ALA A 1 82 ? -6.866 -6.256 -32.821 1.00 48.59 82 ALA A CA 1
ATOM 648 C C . ALA A 1 82 ? -6.102 -6.259 -34.153 1.00 48.59 82 ALA A C 1
ATOM 650 O O . ALA A 1 82 ? -6.035 -5.241 -34.840 1.00 48.59 82 ALA A O 1
ATOM 651 N N . SER A 1 83 ? -5.458 -7.383 -34.468 1.00 44.94 83 SER A N 1
ATOM 652 C CA . SER A 1 83 ? -4.906 -7.686 -35.793 1.00 44.94 83 SER A CA 1
ATOM 653 C C . SER A 1 83 ? -5.170 -9.144 -36.109 1.00 44.94 83 SER A C 1
ATOM 655 O O . SER A 1 83 ? -4.733 -9.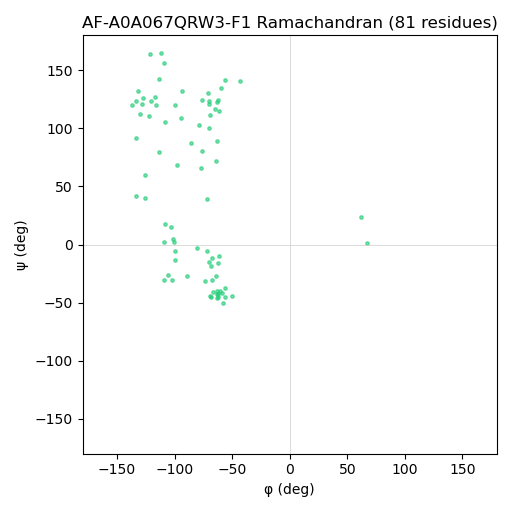968 -35.272 1.00 44.94 83 SER A O 1
#

Radius of gyration: 14.45 Å; Cα contacts (8 Å, |Δi|>4): 128; chains: 1; bounding box: 42×20×48 Å

Nearest PDB structures (foldseek):
  5zb2-assembly1_A-2  TM=9.188E-01  e=4.196E-02  Saccharomyces cerevisiae S288C
  6o60-assembly1_C  TM=5.426E-01  e=1.256E-02  Homo sapiens
  6brq-assembly1_B  TM=7.907E-01  e=4.122E-01  Oryza sativa Japonica Group
  7tmd-assembly1_B  TM=5.714E-01  e=2.597E+00  Klebsiella pneumoniae subsp. pneumoniae HS11286
  1ipa-assembly1_A  TM=3.907E-01  e=4.598E+00  Thermus thermophilus

Sequence (83 aa):
MAARESQMSTFSFLELQHLNLSLCRQVTDAGISDLASKNPSIETLKMNFCNKITDSGIIELVKHLSRLKHLELRVYVTLYQAS

pLDDT: mean 85.25, std 18.99, range [32.53, 98.56]

Mean predicted aligned error: 7.57 Å

Secondary structure (DSSP, 8-state):
-------------TT--EEE-TT-TT--HHHHHHHHHH-TT--EEE-TT-TT--HHHHHHHHHH-TT--EEE------S----

Foldseek 3Di:
DDPPPDDPDQDADQQAAEDECAPVQPQALVNLLSVLQRHQNHQEYEHEANPRYDPVSVVSSVVSNVNHNYYHYHHDDDPPPPD

Solvent-accessible surface area (backbone atoms only — not comparable to full-atom values): 4891 Å² total; per-residue (Å²): 133,83,83,79,71,75,87,68,75,91,67,68,40,73,79,45,35,75,48,77,48,52,64,40,63,82,50,32,34,69,56,49,33,56,43,23,67,43,23,40,43,25,28,31,43,32,41,28,50,26,81,50,53,46,72,68,30,52,59,56,24,57,72,39,26,83,51,54,76,43,80,45,79,46,75,85,79,77,91,81,82,85,126